Protein AF-A0A7X8FB30-F1 (afdb_monomer)

Secondary structure (DSSP, 8-state):
--HHHHHHHHHHHHHHHHHHHHHHHHHH-HHHHHHHHHHHHHHHT-HHHHHHIIIIITTS-HHHHHHHHHHHHHHHHHHHHHHHHHHHHHHHSEETTEE-S-TT----HHHHSHHHHHHHHHHHHHHHHHHHHHH--

Radius of gyration: 19.26 Å; Cα contacts (8 Å, |Δi|>4): 68; chains: 1; bounding box: 46×28×56 Å

Structure (mmCIF, N/CA/C/O backbone):
data_AF-A0A7X8FB30-F1
#
_entry.id   AF-A0A7X8FB30-F1
#
loop_
_atom_site.group_PDB
_atom_site.id
_atom_site.type_symbol
_atom_site.label_atom_id
_atom_site.label_alt_id
_atom_site.label_comp_id
_atom_site.label_asym_id
_atom_site.label_entity_id
_atom_site.label_seq_id
_atom_site.pdbx_PDB_ins_code
_atom_site.Cartn_x
_atom_site.Cartn_y
_atom_site.Cartn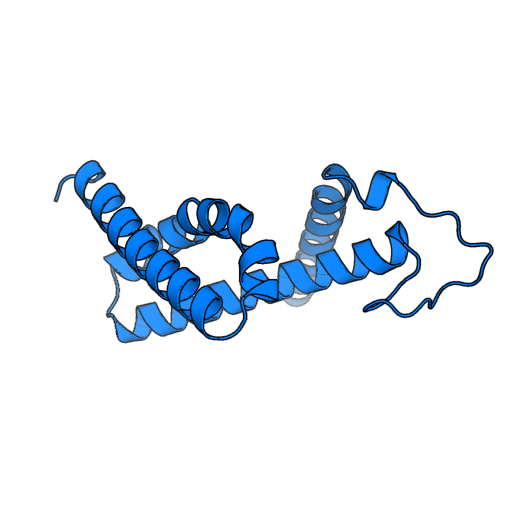_z
_atom_site.occupancy
_atom_site.B_iso_or_equiv
_atom_site.auth_seq_id
_atom_site.auth_comp_id
_atom_site.auth_asym_id
_atom_site.auth_atom_id
_atom_site.pdbx_PDB_model_num
ATOM 1 N N . THR A 1 1 ? -14.150 8.195 22.966 1.00 58.81 1 THR A N 1
ATOM 2 C CA . THR A 1 1 ? -12.771 8.687 23.185 1.00 58.81 1 THR A CA 1
ATOM 3 C C . THR A 1 1 ? -12.516 9.904 22.311 1.00 58.81 1 THR A C 1
ATOM 5 O O . THR A 1 1 ? -13.173 10.031 21.281 1.00 58.81 1 THR A O 1
ATOM 8 N N . PRO A 1 2 ? -11.620 10.823 22.704 1.00 83.44 2 PRO A N 1
ATOM 9 C CA . PRO A 1 2 ? -11.231 11.954 21.859 1.00 83.44 2 PRO A CA 1
ATOM 10 C C . PRO A 1 2 ? -10.609 11.469 20.538 1.00 83.44 2 PRO A C 1
ATOM 12 O O . PRO A 1 2 ? -9.842 10.504 20.526 1.00 83.44 2 PRO A O 1
ATOM 15 N N . ARG A 1 3 ? -10.951 12.133 19.422 1.00 78.69 3 ARG A N 1
ATOM 16 C CA . ARG A 1 3 ? -10.567 11.709 18.058 1.00 78.69 3 ARG A CA 1
ATOM 17 C C . ARG A 1 3 ? -9.052 11.573 17.873 1.00 78.69 3 ARG A C 1
ATOM 19 O O . ARG A 1 3 ? -8.602 10.615 17.260 1.00 78.69 3 ARG A O 1
ATOM 26 N N . SER A 1 4 ? -8.267 12.481 18.449 1.00 82.69 4 SER A N 1
ATOM 27 C CA . SER A 1 4 ? -6.799 12.466 18.371 1.00 82.69 4 SER A CA 1
ATOM 28 C C . SER A 1 4 ? -6.184 11.181 18.931 1.00 82.69 4 SER A C 1
ATOM 30 O O . SER A 1 4 ? -5.333 10.573 18.288 1.00 82.69 4 SER A O 1
ATOM 32 N N . VAL A 1 5 ? -6.658 10.723 20.091 1.00 88.50 5 VAL A N 1
ATOM 33 C CA . VAL A 1 5 ? -6.146 9.508 20.745 1.00 88.50 5 VAL A CA 1
ATOM 34 C C . VAL A 1 5 ? -6.502 8.259 19.940 1.00 88.50 5 VAL A C 1
ATOM 36 O O . VAL A 1 5 ? -5.685 7.351 19.825 1.00 88.50 5 VAL A O 1
ATOM 39 N N . ARG A 1 6 ? -7.695 8.219 19.332 1.00 87.19 6 ARG A N 1
ATOM 40 C CA . ARG A 1 6 ? -8.109 7.093 18.480 1.00 87.19 6 ARG A CA 1
ATOM 41 C C . ARG A 1 6 ? -7.238 6.968 17.233 1.00 87.19 6 ARG A C 1
ATOM 43 O O . ARG A 1 6 ? -6.760 5.874 16.952 1.00 87.19 6 ARG A O 1
ATOM 50 N N . MET A 1 7 ? -7.010 8.074 16.527 1.00 89.38 7 MET A N 1
ATOM 51 C CA . MET A 1 7 ? -6.181 8.080 15.318 1.00 89.38 7 MET A CA 1
ATOM 52 C C . MET A 1 7 ? -4.745 7.638 15.627 1.00 89.38 7 MET A C 1
ATOM 54 O O . MET A 1 7 ? -4.193 6.817 14.902 1.00 89.38 7 MET A O 1
ATOM 58 N N . MET A 1 8 ? -4.178 8.105 16.746 1.00 90.69 8 MET A N 1
ATOM 59 C CA . MET A 1 8 ? -2.851 7.676 17.208 1.00 90.69 8 MET A CA 1
ATOM 60 C C . MET A 1 8 ? -2.804 6.183 17.564 1.00 90.69 8 MET A C 1
ATOM 62 O O . MET A 1 8 ? -1.835 5.501 17.243 1.00 90.69 8 MET A O 1
ATOM 66 N N . ALA A 1 9 ? -3.850 5.647 18.199 1.00 91.88 9 ALA A N 1
ATOM 67 C CA . ALA A 1 9 ? -3.913 4.223 18.522 1.00 91.88 9 ALA A CA 1
ATOM 68 C C . ALA A 1 9 ? -4.018 3.347 17.261 1.00 91.88 9 ALA A C 1
ATOM 70 O O . ALA A 1 9 ? -3.325 2.337 17.157 1.00 91.88 9 ALA A O 1
ATOM 71 N N . GLN A 1 10 ? -4.845 3.738 16.286 1.00 91.06 10 GLN A N 1
ATOM 72 C CA . GLN A 1 10 ? -4.999 3.015 15.018 1.00 91.06 10 GLN A CA 1
ATOM 73 C C . GLN A 1 10 ? -3.680 2.960 14.238 1.00 91.06 10 GLN A C 1
ATOM 75 O O . GLN A 1 10 ? -3.273 1.882 13.808 1.00 91.06 10 GLN A O 1
ATOM 80 N N . THR A 1 11 ? -2.983 4.091 14.089 1.00 91.31 11 THR A N 1
ATOM 81 C CA . THR A 1 11 ? -1.698 4.133 13.372 1.00 91.31 11 THR A CA 1
ATOM 82 C C . THR A 1 11 ? -0.604 3.354 14.098 1.00 91.31 11 THR A C 1
ATOM 84 O O . THR A 1 11 ? 0.202 2.702 13.437 1.00 91.31 11 THR A O 1
ATOM 87 N N . LEU A 1 12 ? -0.606 3.336 15.436 1.00 93.62 12 LEU A N 1
ATOM 88 C CA . LEU A 1 12 ? 0.307 2.505 16.226 1.00 93.62 12 LEU A CA 1
ATOM 89 C C . LEU A 1 12 ? 0.054 1.004 16.006 1.00 93.62 12 LEU A C 1
ATOM 91 O O . LEU A 1 12 ? 1.005 0.252 15.798 1.00 93.62 12 LEU A O 1
ATOM 95 N N . ILE A 1 13 ? -1.212 0.570 16.001 1.00 93.56 13 ILE A N 1
ATOM 96 C CA . ILE A 1 13 ? -1.586 -0.831 15.734 1.00 93.56 13 ILE A CA 1
ATOM 97 C C . ILE A 1 13 ? -1.161 -1.245 14.318 1.00 93.56 13 ILE A C 1
ATOM 99 O O . ILE A 1 13 ? -0.538 -2.292 14.140 1.00 93.56 13 ILE A O 1
ATOM 103 N N . ILE A 1 14 ? -1.455 -0.409 13.318 1.00 93.44 14 ILE A N 1
ATOM 104 C CA . ILE A 1 14 ? -1.068 -0.648 11.920 1.00 93.44 14 ILE A CA 1
ATOM 105 C C . ILE A 1 14 ? 0.460 -0.713 11.794 1.00 93.44 14 ILE A C 1
ATOM 107 O O . ILE A 1 14 ? 0.990 -1.650 11.199 1.00 93.44 14 ILE A O 1
ATOM 111 N N . GLY A 1 15 ? 1.172 0.246 12.391 1.00 94.94 15 GLY A N 1
ATOM 112 C CA . GLY A 1 15 ? 2.632 0.306 12.373 1.00 94.94 15 GLY A CA 1
ATOM 113 C C . GLY A 1 15 ? 3.277 -0.932 12.988 1.00 94.94 15 GLY A C 1
ATOM 114 O O . GLY A 1 15 ? 4.165 -1.522 12.377 1.00 94.94 15 GLY A O 1
ATOM 115 N N . ALA A 1 16 ? 2.786 -1.377 14.147 1.00 95.69 16 ALA A N 1
ATOM 116 C CA . ALA A 1 16 ? 3.271 -2.594 14.790 1.00 95.69 16 ALA A CA 1
ATOM 117 C C . ALA A 1 16 ? 3.104 -3.824 13.883 1.00 95.69 16 ALA A C 1
ATOM 119 O O . ALA A 1 16 ? 4.039 -4.611 13.739 1.00 95.69 16 ALA A O 1
ATOM 120 N N . TYR A 1 17 ? 1.952 -3.965 13.218 1.00 93.75 17 TYR A N 1
ATOM 121 C CA . TYR A 1 17 ? 1.701 -5.088 12.313 1.00 93.75 17 TYR A CA 1
ATOM 122 C C . TYR A 1 17 ? 2.624 -5.066 11.086 1.00 93.75 17 TYR A C 1
ATOM 124 O O . TYR A 1 17 ? 3.226 -6.081 10.738 1.00 93.75 17 TYR A O 1
ATOM 132 N N . VAL A 1 18 ? 2.798 -3.896 10.467 1.00 94.50 18 VAL A N 1
ATOM 133 C CA . VAL A 1 18 ? 3.680 -3.724 9.303 1.00 94.50 18 VAL A CA 1
ATOM 134 C C . VAL A 1 18 ? 5.145 -4.022 9.659 1.00 94.50 18 VAL A C 1
ATOM 136 O O . VAL A 1 18 ? 5.841 -4.669 8.878 1.00 94.50 18 VAL A O 1
ATOM 139 N N . ILE A 1 19 ? 5.606 -3.631 10.852 1.00 94.06 19 ILE A N 1
ATOM 140 C CA . ILE A 1 19 ? 6.970 -3.926 11.328 1.00 94.06 19 ILE A CA 1
ATOM 141 C C . ILE A 1 19 ? 7.174 -5.432 11.545 1.00 94.06 19 ILE A C 1
ATOM 143 O O . ILE A 1 19 ? 8.222 -5.962 11.179 1.00 94.06 19 ILE A O 1
ATOM 147 N N . ILE A 1 20 ? 6.185 -6.141 12.098 1.00 94.38 20 ILE A N 1
ATOM 148 C CA . ILE A 1 20 ? 6.263 -7.604 12.260 1.00 94.38 20 ILE A CA 1
ATOM 149 C C . ILE A 1 20 ? 6.437 -8.282 10.893 1.00 94.38 20 ILE A C 1
ATOM 151 O O . ILE A 1 20 ? 7.281 -9.167 10.749 1.00 94.38 20 ILE A O 1
ATOM 155 N N . VAL A 1 21 ? 5.692 -7.838 9.877 1.00 92.19 21 VAL A N 1
ATOM 156 C CA . VAL A 1 21 ? 5.817 -8.359 8.506 1.00 92.19 21 VAL A CA 1
ATOM 157 C C . VAL A 1 21 ? 7.190 -8.042 7.902 1.00 92.19 21 VAL A C 1
ATOM 159 O O . VAL A 1 21 ? 7.789 -8.918 7.279 1.00 92.19 21 VAL A O 1
ATOM 162 N N . ASP A 1 22 ? 7.731 -6.839 8.118 1.00 92.00 22 ASP A N 1
ATOM 163 C CA . ASP A 1 22 ? 9.085 -6.480 7.664 1.00 92.00 22 ASP A CA 1
ATOM 164 C C . ASP A 1 22 ? 10.163 -7.383 8.292 1.00 92.00 22 ASP A C 1
ATOM 166 O O . ASP A 1 22 ? 11.049 -7.876 7.592 1.00 92.00 22 ASP A O 1
ATOM 170 N N . ILE A 1 23 ? 10.059 -7.679 9.591 1.00 92.62 23 ILE A N 1
ATOM 171 C CA . ILE A 1 23 ? 10.988 -8.587 10.284 1.00 92.62 23 ILE A CA 1
ATOM 172 C C . ILE A 1 23 ? 10.877 -10.015 9.732 1.00 92.62 23 ILE A C 1
ATOM 174 O O . ILE A 1 23 ? 11.900 -10.666 9.511 1.00 92.62 23 ILE A O 1
ATOM 178 N N . LEU A 1 24 ? 9.659 -10.497 9.459 1.00 92.62 24 LEU A N 1
ATOM 179 C CA . LEU A 1 24 ? 9.452 -11.801 8.823 1.00 92.62 24 LEU A CA 1
ATOM 180 C C . LEU A 1 24 ? 10.088 -11.850 7.425 1.00 92.62 24 LEU A C 1
ATOM 182 O O . LEU A 1 24 ? 10.784 -12.812 7.103 1.00 92.62 24 LEU A O 1
ATOM 186 N N . LEU A 1 25 ? 9.924 -10.806 6.611 1.00 90.75 25 LEU A N 1
ATOM 187 C CA . LEU A 1 25 ? 10.552 -10.737 5.289 1.00 90.75 25 LEU A CA 1
ATOM 188 C C . LEU A 1 25 ? 12.082 -10.715 5.374 1.00 90.75 25 LEU A C 1
ATOM 190 O O . LEU A 1 25 ? 12.733 -11.392 4.582 1.00 90.75 25 LEU A O 1
ATOM 194 N N . LYS A 1 26 ? 12.667 -10.014 6.352 1.00 90.19 26 LYS A N 1
ATOM 195 C CA . LYS A 1 26 ? 14.124 -10.029 6.587 1.00 90.19 26 LYS A CA 1
ATOM 196 C C . LYS A 1 26 ? 14.658 -11.422 6.910 1.00 90.19 26 LYS A C 1
ATOM 198 O O . LYS A 1 26 ? 15.784 -11.729 6.528 1.00 90.19 26 LYS A O 1
ATOM 203 N N . ALA A 1 27 ? 13.868 -12.242 7.601 1.00 92.50 27 ALA A N 1
ATOM 204 C CA . ALA A 1 27 ? 14.265 -13.590 7.993 1.00 92.50 27 ALA A CA 1
ATOM 205 C C . ALA A 1 27 ? 14.210 -14.595 6.829 1.00 92.50 27 ALA A C 1
ATOM 207 O O . ALA A 1 27 ? 15.114 -15.415 6.698 1.00 92.50 27 ALA A O 1
ATOM 208 N N . TRP A 1 28 ? 13.172 -14.533 5.986 1.00 90.75 28 TRP A N 1
ATOM 209 C CA . TRP A 1 28 ? 12.938 -15.535 4.935 1.00 90.75 28 TRP A CA 1
ATOM 210 C C . TRP A 1 28 ? 13.386 -15.092 3.530 1.00 90.75 28 TRP A C 1
ATOM 212 O O . TRP A 1 28 ? 13.825 -15.932 2.748 1.00 90.75 28 TRP A O 1
ATOM 222 N N . LEU A 1 29 ? 13.282 -13.800 3.186 1.00 91.69 29 LEU A N 1
ATOM 223 C CA . LEU A 1 29 ? 13.601 -13.247 1.858 1.00 91.69 29 LEU A CA 1
ATOM 224 C C . LEU A 1 29 ? 14.326 -11.885 1.968 1.00 91.69 29 LEU A C 1
ATOM 226 O O . LEU A 1 29 ? 13.728 -10.827 1.723 1.00 91.69 29 LEU A O 1
ATOM 230 N N . PRO A 1 30 ? 15.632 -11.877 2.293 1.00 87.75 30 PRO A N 1
ATOM 231 C CA . PRO A 1 30 ? 16.376 -10.643 2.556 1.00 87.75 30 PRO A CA 1
ATOM 232 C C . PRO A 1 30 ? 16.484 -9.711 1.338 1.00 87.75 30 PRO A C 1
ATOM 234 O O . PRO A 1 30 ? 16.492 -8.491 1.505 1.00 87.75 30 PRO A O 1
ATOM 237 N N . ASP A 1 31 ? 16.524 -10.249 0.116 1.00 89.31 31 ASP A N 1
ATOM 238 C CA . ASP A 1 31 ? 16.599 -9.432 -1.104 1.00 89.31 31 ASP A CA 1
ATOM 239 C C . ASP A 1 31 ? 15.303 -8.659 -1.367 1.00 89.31 31 ASP A C 1
ATOM 241 O O . ASP A 1 31 ? 15.338 -7.476 -1.711 1.00 89.31 31 ASP A O 1
ATOM 245 N N . VAL A 1 32 ? 14.153 -9.292 -1.123 1.00 85.81 32 VAL A N 1
ATOM 246 C CA . VAL A 1 32 ? 12.836 -8.652 -1.240 1.00 85.81 32 VAL A CA 1
ATOM 247 C C . VAL A 1 32 ? 12.665 -7.597 -0.148 1.00 85.81 32 VAL A C 1
ATOM 249 O O . VAL A 1 32 ? 12.221 -6.485 -0.430 1.00 85.81 32 VAL A O 1
ATOM 252 N N . SER A 1 33 ? 13.089 -7.888 1.086 1.00 86.56 33 SER A N 1
ATOM 253 C CA . SER A 1 33 ? 13.035 -6.915 2.185 1.00 86.56 33 SER A CA 1
ATOM 254 C C . SER A 1 33 ? 13.846 -5.644 1.894 1.00 86.56 33 SER A C 1
ATOM 256 O O . SER A 1 33 ? 13.371 -4.543 2.170 1.00 86.56 33 SER A O 1
ATOM 258 N N . LYS A 1 34 ? 15.026 -5.753 1.264 1.00 87.81 34 LYS A N 1
ATOM 259 C CA . LYS A 1 34 ? 15.815 -4.569 0.867 1.00 87.81 34 LYS A CA 1
ATOM 260 C C . LYS A 1 34 ? 15.066 -3.670 -0.119 1.00 87.81 34 LYS A C 1
ATOM 262 O O . LYS A 1 34 ? 15.137 -2.450 0.011 1.00 87.81 34 LYS A O 1
ATOM 267 N N . GLN A 1 35 ? 14.345 -4.254 -1.077 1.00 89.50 35 GLN A N 1
ATOM 268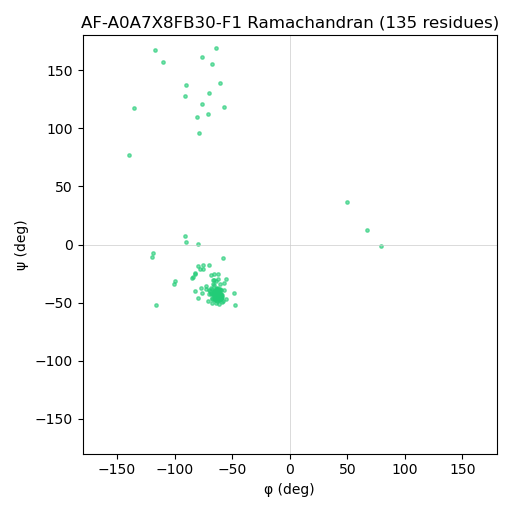 C CA . GLN A 1 35 ? 13.554 -3.494 -2.052 1.00 89.50 35 GLN A CA 1
ATOM 269 C C . GLN A 1 35 ? 12.293 -2.883 -1.424 1.00 89.50 35 GLN A C 1
ATOM 271 O O . GLN A 1 35 ? 11.910 -1.769 -1.778 1.00 89.50 35 GLN A O 1
ATOM 276 N N . LEU A 1 36 ? 11.664 -3.586 -0.475 1.00 86.88 36 LEU A N 1
ATOM 277 C CA . LEU A 1 36 ? 10.461 -3.120 0.218 1.00 86.88 36 LEU A CA 1
ATOM 278 C C . LEU A 1 36 ? 10.744 -2.120 1.347 1.00 86.88 36 LEU A C 1
ATOM 280 O 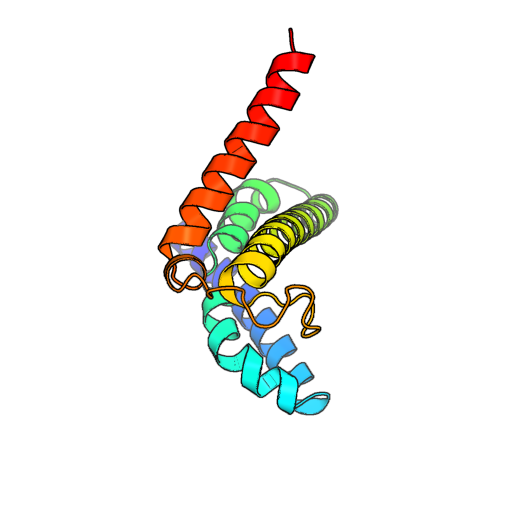O . LEU A 1 36 ? 9.834 -1.390 1.731 1.00 86.88 36 LEU A O 1
ATOM 284 N N . GLY A 1 37 ? 11.977 -2.044 1.855 1.00 87.25 37 GLY A N 1
ATOM 285 C CA . GLY A 1 37 ? 12.353 -1.218 3.009 1.00 87.25 37 GLY A CA 1
ATOM 286 C C . GLY A 1 37 ? 11.835 0.230 2.961 1.00 87.25 37 GLY A C 1
ATOM 287 O O . GLY A 1 37 ? 11.158 0.654 3.899 1.00 87.25 37 GLY A O 1
ATOM 288 N N . PRO A 1 38 ? 12.058 0.988 1.869 1.00 90.06 38 PRO A N 1
ATOM 289 C CA . PRO A 1 38 ? 11.512 2.342 1.731 1.00 90.06 38 PRO A CA 1
ATOM 290 C C . PRO A 1 38 ? 9.975 2.391 1.719 1.00 90.06 38 PRO A C 1
ATOM 292 O O . PRO A 1 38 ? 9.377 3.369 2.170 1.00 90.06 38 PRO A O 1
ATOM 295 N N . TYR A 1 39 ? 9.322 1.334 1.232 1.00 90.69 39 TYR A N 1
ATOM 296 C CA . TYR A 1 39 ? 7.865 1.248 1.160 1.00 90.69 39 TYR A CA 1
ATOM 297 C C . TYR A 1 39 ? 7.213 0.972 2.513 1.00 90.69 39 TYR A C 1
ATOM 299 O O . TYR A 1 39 ? 6.053 1.330 2.688 1.00 90.69 39 TYR A O 1
ATOM 307 N N . VAL A 1 40 ? 7.936 0.429 3.497 1.00 91.44 40 VAL A N 1
ATOM 308 C CA . VAL A 1 40 ? 7.408 0.188 4.852 1.00 91.44 40 VAL A CA 1
ATOM 309 C C . VAL A 1 40 ? 6.841 1.480 5.456 1.00 91.44 40 VAL A C 1
ATOM 311 O O . VAL A 1 40 ? 5.706 1.496 5.930 1.00 91.44 40 VAL A O 1
ATOM 314 N N . GLY A 1 41 ? 7.570 2.597 5.360 1.00 90.69 41 GLY A N 1
ATOM 315 C CA . GLY A 1 41 ? 7.085 3.898 5.843 1.00 90.69 41 GLY A CA 1
ATOM 316 C C . GLY A 1 41 ? 5.878 4.429 5.059 1.00 90.69 41 GLY A C 1
ATOM 317 O O . GLY A 1 41 ? 4.925 4.942 5.651 1.00 90.69 41 GLY A O 1
ATOM 318 N N . LEU A 1 42 ? 5.887 4.259 3.732 1.00 92.88 42 LEU A N 1
ATOM 319 C CA . LEU A 1 42 ? 4.787 4.651 2.837 1.00 92.88 42 LEU A CA 1
ATOM 320 C C . LEU A 1 42 ? 3.512 3.832 3.081 1.00 92.88 42 LEU A C 1
ATOM 322 O O . LEU A 1 42 ? 2.409 4.342 2.898 1.00 92.88 42 LEU A O 1
ATOM 326 N N . ILE A 1 43 ? 3.651 2.576 3.510 1.00 93.50 43 ILE A N 1
ATOM 327 C CA . ILE A 1 43 ? 2.532 1.713 3.889 1.00 93.50 43 ILE A CA 1
ATOM 328 C C . ILE A 1 43 ? 1.923 2.200 5.209 1.00 93.50 43 ILE A C 1
ATOM 330 O O . ILE A 1 43 ? 0.714 2.401 5.266 1.00 93.50 43 ILE A O 1
ATOM 334 N N . ILE A 1 44 ? 2.732 2.458 6.246 1.00 93.50 44 ILE A N 1
ATOM 335 C CA . ILE A 1 44 ? 2.238 2.894 7.572 1.00 93.50 44 ILE A CA 1
ATOM 336 C C . ILE A 1 44 ? 1.467 4.217 7.479 1.00 93.50 44 ILE A C 1
ATOM 338 O O . ILE A 1 44 ? 0.454 4.406 8.151 1.00 93.50 44 ILE A O 1
ATOM 342 N N . THR A 1 45 ? 1.944 5.131 6.635 1.00 92.94 45 THR A N 1
ATOM 343 C CA . THR A 1 45 ? 1.365 6.470 6.449 1.00 92.94 45 THR A CA 1
ATOM 344 C C . THR A 1 45 ? 0.303 6.533 5.352 1.00 92.94 45 THR A C 1
ATOM 346 O O . THR A 1 45 ? -0.168 7.619 5.012 1.00 92.94 45 THR A O 1
ATOM 349 N N . ASN A 1 46 ? -0.106 5.393 4.792 1.00 93.94 46 ASN A N 1
ATOM 350 C CA . ASN A 1 46 ? -1.068 5.388 3.704 1.00 93.94 46 ASN A CA 1
ATOM 351 C C . ASN A 1 46 ? -2.474 5.804 4.175 1.00 93.94 46 ASN A C 1
ATOM 353 O O . ASN A 1 46 ? -3.040 5.241 5.116 1.00 93.94 46 ASN A O 1
ATOM 357 N N . CYS A 1 47 ? -3.079 6.743 3.447 1.00 91.69 47 CYS A N 1
ATOM 358 C CA . CYS A 1 47 ? -4.404 7.281 3.746 1.00 91.69 47 CYS A CA 1
ATOM 359 C C . CYS A 1 47 ? -5.528 6.233 3.677 1.00 91.69 47 CYS A C 1
ATOM 361 O O . CYS A 1 47 ? -6.551 6.406 4.338 1.00 91.69 47 CYS A O 1
ATOM 363 N N . ILE A 1 48 ? -5.371 5.151 2.903 1.00 92.69 48 ILE A N 1
ATOM 364 C CA . ILE A 1 48 ? -6.412 4.124 2.747 1.00 92.69 48 ILE A CA 1
ATOM 365 C C . ILE A 1 48 ? -6.639 3.342 4.043 1.00 92.69 48 ILE A C 1
ATOM 367 O O . ILE A 1 48 ? -7.782 3.061 4.396 1.00 92.69 48 ILE A O 1
ATOM 371 N N . LEU A 1 49 ? -5.568 3.048 4.787 1.00 92.25 49 LEU A N 1
ATOM 372 C CA . LEU A 1 49 ? -5.633 2.266 6.023 1.00 92.25 49 LEU A CA 1
ATOM 373 C C . LEU A 1 49 ? -6.383 3.042 7.101 1.00 92.25 49 LEU A C 1
ATOM 375 O O . LEU A 1 49 ? -7.351 2.543 7.673 1.00 92.25 49 LEU A O 1
ATOM 379 N N . MET A 1 50 ? -5.985 4.297 7.314 1.00 88.75 50 MET A N 1
ATOM 380 C CA . MET A 1 50 ? -6.664 5.190 8.249 1.00 88.75 50 MET A CA 1
ATOM 381 C C . MET A 1 50 ? -8.100 5.493 7.798 1.00 88.75 50 MET A C 1
ATOM 383 O O . MET A 1 50 ? -9.021 5.473 8.613 1.00 88.75 50 MET A O 1
ATOM 387 N N . GLY A 1 51 ? -8.306 5.709 6.496 1.00 90.88 51 GLY A N 1
ATOM 388 C CA . GLY A 1 51 ? -9.616 5.990 5.915 1.00 90.88 51 GLY A CA 1
ATOM 389 C C . GLY A 1 51 ? -10.624 4.862 6.137 1.00 90.88 51 GLY A C 1
ATOM 390 O O . GLY A 1 51 ? -11.736 5.131 6.587 1.00 90.88 51 GLY A O 1
ATOM 391 N N . ARG A 1 52 ? -10.249 3.599 5.886 1.00 93.44 52 ARG A N 1
ATOM 392 C CA . ARG A 1 52 ? -11.142 2.449 6.136 1.00 93.44 52 ARG A CA 1
ATOM 393 C C . ARG A 1 52 ? -11.304 2.150 7.625 1.00 93.44 52 ARG A C 1
ATOM 395 O O . ARG A 1 52 ? -12.416 1.849 8.061 1.00 93.44 52 ARG A O 1
ATOM 402 N N . ALA A 1 53 ? -10.239 2.283 8.417 1.00 89.69 53 ALA A N 1
ATOM 403 C CA . ALA A 1 53 ? -10.306 2.061 9.860 1.00 89.69 53 ALA A CA 1
ATOM 404 C C . ALA A 1 53 ? -11.286 3.028 10.548 1.00 89.69 53 ALA A C 1
ATOM 406 O O . ALA A 1 53 ? -12.074 2.617 11.400 1.00 89.69 53 ALA A O 1
ATOM 407 N N . GLU A 1 54 ? -11.279 4.301 10.151 1.00 88.62 54 GLU A N 1
ATOM 408 C CA . GLU A 1 54 ? -12.148 5.319 10.742 1.00 88.62 54 GLU A CA 1
ATOM 409 C C . GLU A 1 54 ? -13.564 5.309 10.141 1.00 88.62 54 GLU A C 1
ATOM 411 O O . GLU A 1 54 ? -14.542 5.451 10.877 1.00 88.62 54 GLU A O 1
ATOM 416 N N . ALA A 1 55 ? -13.698 5.120 8.822 1.00 88.12 55 ALA A N 1
ATOM 417 C CA . ALA A 1 55 ? -15.001 5.159 8.158 1.00 88.12 55 ALA A CA 1
ATOM 418 C C . ALA A 1 55 ? -15.825 3.881 8.367 1.00 88.12 55 ALA A C 1
ATOM 420 O O . ALA A 1 55 ? -17.043 3.970 8.517 1.00 88.12 55 ALA A O 1
ATOM 421 N N . PHE A 1 56 ? -15.183 2.707 8.384 1.00 88.19 56 PHE A N 1
ATOM 422 C CA . PHE A 1 56 ? -15.874 1.417 8.401 1.00 88.19 56 PHE A CA 1
ATOM 423 C C . PHE A 1 56 ? -15.611 0.623 9.685 1.00 88.19 56 PHE A C 1
ATOM 425 O O . PHE A 1 56 ? -16.562 0.246 10.371 1.00 88.19 56 P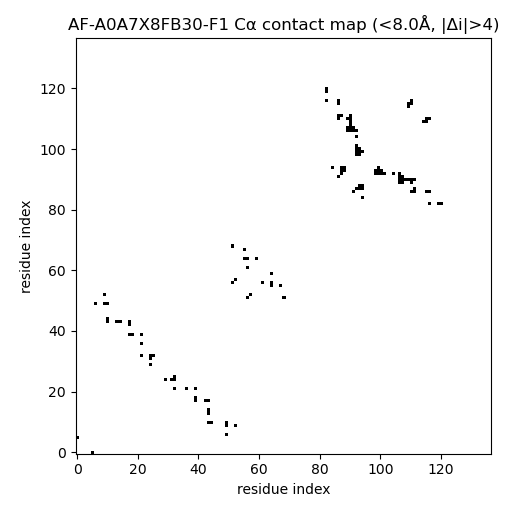HE A O 1
ATOM 432 N N . ALA A 1 57 ? -14.348 0.415 10.069 1.00 86.88 57 ALA A N 1
ATOM 433 C CA . ALA A 1 57 ? -14.029 -0.460 11.204 1.00 86.88 57 ALA A CA 1
ATOM 434 C C . ALA A 1 57 ? -14.476 0.104 12.566 1.00 86.88 57 ALA A C 1
ATOM 436 O O . ALA A 1 57 ? -14.761 -0.652 13.489 1.00 86.88 57 ALA A O 1
ATOM 437 N N . ALA A 1 58 ? -14.590 1.429 12.700 1.00 85.19 58 ALA A N 1
ATOM 438 C CA . ALA A 1 58 ? -15.047 2.065 13.936 1.00 85.19 58 ALA A CA 1
ATOM 439 C C . ALA A 1 58 ? -16.545 1.852 14.241 1.00 85.19 58 ALA A C 1
ATOM 441 O O . ALA A 1 58 ? -16.964 2.097 15.372 1.00 85.19 58 ALA A O 1
ATOM 442 N N . GLN A 1 59 ? -17.348 1.449 13.250 1.00 86.31 59 GLN A N 1
ATOM 443 C CA . GLN A 1 59 ? -18.814 1.371 13.356 1.00 86.31 59 GLN A CA 1
ATOM 444 C C . GLN A 1 59 ? -19.370 -0.044 13.137 1.00 86.31 59 GLN A C 1
ATOM 446 O O . GLN A 1 59 ? -20.544 -0.280 13.412 1.00 86.31 59 GLN A O 1
ATOM 451 N N . ASN A 1 60 ? -18.547 -0.986 12.669 1.00 90.62 60 ASN A N 1
ATOM 452 C CA . ASN A 1 60 ? -18.974 -2.328 12.278 1.00 90.62 60 ASN A CA 1
ATOM 453 C C . ASN A 1 60 ? -18.333 -3.423 13.139 1.00 90.62 60 ASN A C 1
ATOM 455 O O . ASN A 1 60 ? -17.389 -3.198 13.896 1.00 90.62 60 ASN A O 1
ATOM 459 N N . LYS A 1 61 ? -18.860 -4.645 13.016 1.00 92.38 61 LYS A N 1
ATOM 460 C CA . LYS A 1 61 ? -18.302 -5.831 13.676 1.00 92.38 61 LYS A CA 1
ATOM 461 C C . LYS A 1 61 ? -16.923 -6.183 13.089 1.00 92.38 61 LYS A C 1
ATOM 463 O O . LYS A 1 61 ? -16.643 -5.859 11.930 1.00 92.38 61 LYS A O 1
ATOM 468 N N . PRO A 1 62 ? -16.061 -6.884 13.851 1.00 88.75 62 PRO A N 1
ATOM 469 C CA . PRO A 1 62 ? -14.700 -7.195 13.413 1.00 88.75 62 PRO A CA 1
ATOM 470 C C . PRO A 1 62 ? -14.647 -8.072 12.154 1.00 88.75 62 PRO A C 1
ATOM 472 O O . PRO A 1 62 ? -13.799 -7.841 11.299 1.00 88.75 62 PRO A O 1
ATOM 475 N N . LEU A 1 63 ? -15.565 -9.036 12.002 1.00 91.06 63 LEU A N 1
ATOM 476 C CA . LEU A 1 63 ? -15.603 -9.909 10.820 1.00 91.06 63 LEU A CA 1
ATOM 477 C C . LEU A 1 63 ? -15.973 -9.142 9.546 1.00 91.06 63 LEU A C 1
ATOM 479 O O . LEU A 1 63 ? -15.274 -9.258 8.543 1.00 91.06 63 LEU A O 1
ATOM 483 N N . ASP A 1 64 ? -17.006 -8.300 9.606 1.00 91.25 64 ASP A N 1
ATOM 484 C CA . ASP A 1 64 ? -17.425 -7.476 8.465 1.00 91.25 64 ASP A CA 1
ATOM 485 C C . ASP A 1 64 ? -16.312 -6.494 8.066 1.00 91.25 64 ASP A C 1
ATOM 487 O O . ASP A 1 64 ? -16.028 -6.291 6.887 1.00 91.25 64 ASP A O 1
ATOM 491 N N . SER A 1 65 ? -15.611 -5.941 9.061 1.00 91.62 65 SER A N 1
ATOM 492 C CA . SER A 1 65 ? -14.473 -5.034 8.855 1.00 91.62 65 SER A CA 1
ATOM 493 C C . SER A 1 65 ? -13.265 -5.721 8.213 1.00 91.62 65 SER A C 1
ATOM 495 O O . SER A 1 65 ? -12.516 -5.085 7.472 1.00 91.62 65 SER A O 1
ATOM 497 N N . MET A 1 66 ? -13.070 -7.018 8.464 1.00 91.25 66 MET A N 1
ATOM 498 C CA . MET A 1 66 ? -12.001 -7.792 7.833 1.00 91.25 66 MET A CA 1
ATOM 499 C C . MET A 1 66 ? -12.282 -8.017 6.344 1.00 91.25 66 MET A C 1
ATOM 501 O O . MET A 1 66 ? -11.381 -7.860 5.520 1.00 91.25 66 MET A O 1
ATOM 505 N N . ILE A 1 67 ? -13.532 -8.335 5.994 1.00 93.56 67 ILE A N 1
ATOM 506 C CA . ILE A 1 67 ? -13.959 -8.500 4.597 1.00 93.56 67 ILE A CA 1
ATOM 507 C C . ILE A 1 67 ? -13.783 -7.181 3.838 1.00 93.56 67 ILE A C 1
ATOM 509 O O . ILE A 1 67 ? -13.243 -7.176 2.732 1.00 93.56 67 ILE A O 1
ATOM 513 N N . ASP A 1 68 ? -14.162 -6.063 4.458 1.00 93.00 68 ASP A N 1
ATOM 514 C CA . ASP A 1 68 ? -13.955 -4.732 3.892 1.00 93.00 68 ASP A CA 1
ATOM 515 C C . ASP A 1 68 ? -12.474 -4.411 3.643 1.00 93.00 68 ASP A C 1
ATOM 517 O O . ASP A 1 68 ? -12.103 -3.954 2.561 1.00 93.00 68 ASP A O 1
ATOM 521 N N . GLY A 1 69 ? -11.612 -4.698 4.623 1.00 91.75 69 GLY A N 1
ATOM 522 C CA . GLY A 1 69 ? -10.170 -4.493 4.500 1.00 91.75 69 GLY A CA 1
ATOM 523 C C . GLY A 1 69 ? -9.556 -5.298 3.353 1.00 91.75 69 GLY A C 1
ATOM 524 O O . GLY A 1 69 ? -8.763 -4.757 2.580 1.00 91.75 69 GLY A O 1
ATOM 525 N N . ILE A 1 70 ? -9.961 -6.563 3.196 1.00 94.19 70 ILE A N 1
ATOM 526 C CA . ILE A 1 70 ? -9.524 -7.409 2.076 1.00 94.19 70 ILE A CA 1
ATOM 527 C C . ILE A 1 70 ? -10.038 -6.842 0.749 1.00 94.19 70 ILE A C 1
ATOM 529 O O . ILE A 1 70 ? -9.254 -6.697 -0.187 1.00 94.19 70 ILE A O 1
ATOM 533 N N . GLY A 1 71 ? -11.318 -6.470 0.667 1.00 94.88 71 GLY A N 1
ATOM 534 C CA . GLY A 1 71 ? -11.907 -5.892 -0.543 1.00 94.88 71 GLY A CA 1
ATOM 535 C C . GLY A 1 71 ? -11.214 -4.599 -0.980 1.00 94.88 71 GLY A C 1
ATOM 536 O O . GLY A 1 71 ? -10.843 -4.455 -2.146 1.00 94.88 71 GLY A O 1
ATOM 537 N N . ALA A 1 72 ? -10.965 -3.684 -0.040 1.00 93.38 72 ALA A N 1
ATOM 538 C CA . ALA A 1 72 ? -10.256 -2.434 -0.300 1.00 93.38 72 ALA A CA 1
ATOM 539 C C . ALA A 1 72 ? -8.790 -2.670 -0.703 1.00 93.38 72 ALA A C 1
ATOM 541 O O . ALA A 1 72 ? -8.294 -2.014 -1.621 1.00 93.38 72 ALA A O 1
ATOM 542 N N . GLY A 1 73 ? -8.107 -3.622 -0.059 1.00 93.50 73 GLY A N 1
ATOM 543 C CA . GLY A 1 73 ? -6.736 -4.003 -0.400 1.00 93.50 73 GLY A CA 1
ATOM 544 C C . GLY A 1 73 ? -6.629 -4.594 -1.805 1.00 93.50 73 GLY A C 1
ATOM 545 O O . GLY A 1 73 ? -5.831 -4.120 -2.611 1.00 93.50 73 GLY A O 1
ATOM 546 N N . VAL A 1 74 ? -7.483 -5.568 -2.133 1.00 96.00 74 VAL A N 1
ATOM 547 C CA . VAL A 1 74 ? -7.529 -6.197 -3.463 1.00 96.00 74 VAL A CA 1
ATOM 548 C C . VAL A 1 74 ? -7.880 -5.169 -4.538 1.00 96.00 74 VAL A C 1
ATOM 550 O O . VAL A 1 74 ? -7.210 -5.116 -5.569 1.00 96.00 74 VAL A O 1
ATOM 553 N N . GLY A 1 75 ? -8.871 -4.306 -4.291 1.00 93.88 75 GLY A N 1
ATOM 554 C CA . GLY A 1 75 ? -9.232 -3.228 -5.212 1.00 93.88 75 GLY A CA 1
ATOM 555 C C . GLY A 1 75 ? -8.069 -2.268 -5.471 1.00 93.88 75 GLY A C 1
ATOM 556 O O . GLY A 1 75 ? -7.776 -1.947 -6.623 1.00 93.88 75 GLY A O 1
ATOM 557 N N . TYR A 1 76 ? -7.351 -1.866 -4.419 1.00 93.69 76 TYR A N 1
ATOM 558 C CA . TYR A 1 76 ? -6.173 -1.010 -4.546 1.00 93.69 76 TYR A CA 1
ATOM 559 C C . TYR A 1 76 ? -5.053 -1.680 -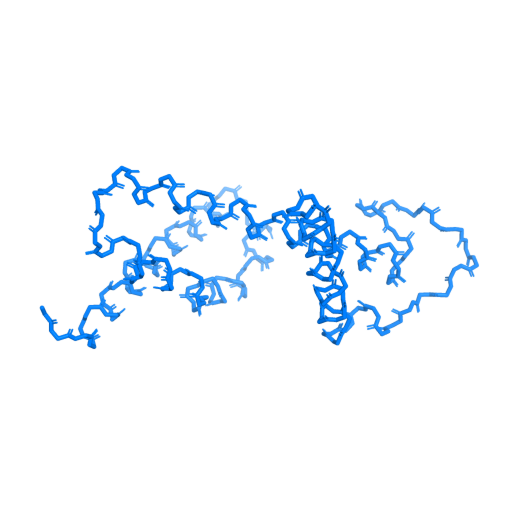5.355 1.00 93.69 76 TYR A C 1
ATOM 561 O O . TYR A 1 76 ? -4.497 -1.065 -6.267 1.00 93.69 76 TYR A O 1
ATOM 569 N N . THR A 1 77 ? -4.760 -2.956 -5.088 1.00 94.06 77 THR A N 1
ATOM 570 C CA . THR A 1 77 ? -3.764 -3.720 -5.850 1.00 94.06 77 THR A CA 1
ATOM 571 C C . THR A 1 77 ? -4.150 -3.855 -7.323 1.00 94.06 77 THR A C 1
ATOM 573 O O . THR A 1 77 ? -3.295 -3.657 -8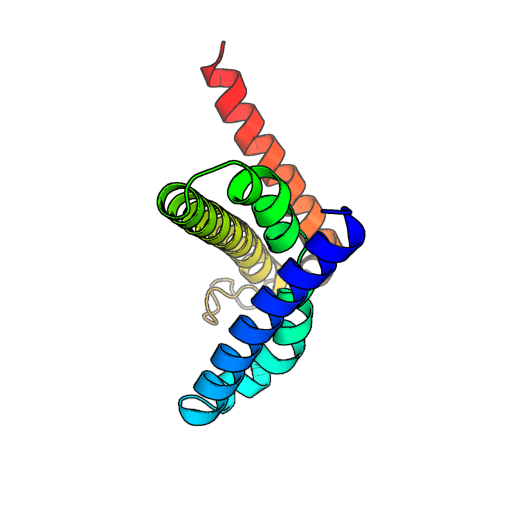.184 1.00 94.06 77 THR A O 1
ATOM 576 N N . LEU A 1 78 ? -5.419 -4.133 -7.636 1.00 94.25 78 LEU A N 1
ATOM 577 C CA . LEU A 1 78 ? -5.892 -4.240 -9.020 1.00 94.25 78 LEU A CA 1
ATOM 578 C C . LEU A 1 78 ? -5.718 -2.926 -9.788 1.00 94.25 78 LEU A C 1
ATOM 580 O O . LEU A 1 78 ? -5.189 -2.935 -10.900 1.00 94.25 78 LEU A O 1
ATOM 584 N N . VAL A 1 79 ? -6.091 -1.794 -9.185 1.00 93.19 79 VAL A N 1
ATOM 585 C CA . VAL A 1 79 ? -5.903 -0.472 -9.804 1.00 93.19 79 VAL A CA 1
ATOM 586 C C . VAL A 1 79 ? -4.420 -0.210 -10.081 1.00 93.19 79 VAL A C 1
ATOM 588 O O . VAL A 1 79 ? -4.058 0.188 -11.190 1.00 93.19 79 VAL A O 1
ATOM 591 N N . LEU A 1 80 ? -3.542 -0.484 -9.111 1.00 92.31 80 LEU A N 1
ATOM 592 C CA . LEU A 1 80 ? -2.101 -0.297 -9.284 1.00 92.31 80 LEU A CA 1
ATOM 593 C C . LEU A 1 80 ? -1.488 -1.236 -10.326 1.00 92.31 80 LEU A C 1
ATOM 595 O O . LEU A 1 80 ? -0.576 -0.812 -11.037 1.00 92.31 80 LEU A O 1
ATOM 599 N N . LEU A 1 81 ? -1.976 -2.472 -10.449 1.00 92.56 81 LEU A N 1
ATOM 600 C CA . LEU A 1 81 ? -1.512 -3.418 -11.466 1.00 92.56 81 LEU A CA 1
ATOM 601 C C . LEU A 1 81 ? -1.862 -2.938 -12.873 1.00 92.56 81 LEU A C 1
ATOM 603 O O . LEU A 1 81 ? -0.993 -2.931 -13.740 1.00 92.56 81 LEU A O 1
ATOM 607 N N . VAL A 1 82 ? -3.093 -2.471 -13.092 1.00 91.94 82 VAL A N 1
ATOM 608 C CA . VAL A 1 82 ? -3.515 -1.945 -14.401 1.00 91.94 82 VAL A 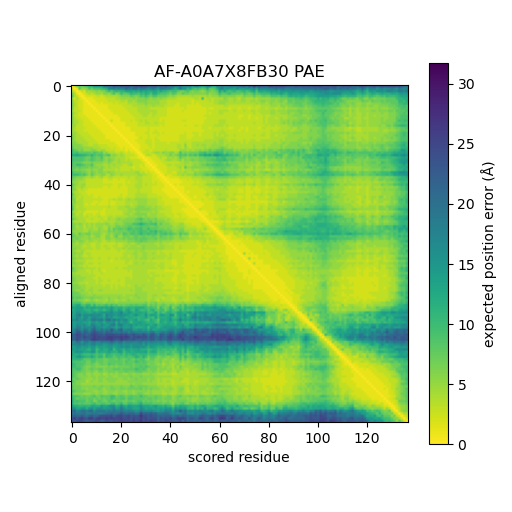CA 1
ATOM 609 C C . VAL A 1 82 ? -2.711 -0.696 -14.774 1.00 91.94 82 VAL A C 1
ATOM 611 O O . VAL A 1 82 ? -2.235 -0.580 -15.904 1.00 91.94 82 VAL A O 1
ATOM 614 N N . ILE A 1 83 ? -2.498 0.222 -13.824 1.00 92.06 83 ILE A N 1
ATOM 615 C CA . ILE A 1 83 ? -1.669 1.414 -14.063 1.00 92.06 83 ILE A CA 1
ATOM 616 C C . ILE A 1 83 ? -0.224 1.009 -14.375 1.00 92.06 83 ILE A C 1
ATOM 618 O O . ILE A 1 83 ? 0.370 1.529 -15.320 1.00 92.06 83 ILE A O 1
ATOM 622 N N . SER A 1 84 ? 0.343 0.079 -13.605 1.00 90.31 84 SER A N 1
ATOM 623 C CA . SER A 1 84 ? 1.716 -0.402 -13.802 1.00 90.31 84 SER A CA 1
ATOM 624 C C . SER A 1 84 ? 1.894 -1.085 -15.154 1.00 90.31 84 SER A C 1
ATOM 626 O O . SER A 1 84 ? 2.875 -0.804 -15.831 1.00 90.31 84 SER A O 1
ATOM 628 N N . PHE A 1 85 ? 0.924 -1.889 -15.593 1.00 89.38 85 PHE A N 1
ATOM 629 C CA . PHE A 1 85 ? 0.940 -2.561 -16.894 1.00 89.38 85 PHE A CA 1
ATOM 630 C C . PHE A 1 85 ? 1.049 -1.568 -18.058 1.00 89.38 85 PHE A C 1
ATOM 632 O O . PHE A 1 85 ? 1.909 -1.705 -18.926 1.00 89.38 85 PHE A O 1
ATOM 639 N N . ILE A 1 86 ? 0.213 -0.524 -18.050 1.00 88.56 86 ILE A N 1
ATOM 640 C CA . ILE A 1 86 ? 0.231 0.516 -19.089 1.00 88.56 86 ILE A CA 1
ATOM 641 C C . ILE A 1 86 ? 1.559 1.286 -19.051 1.00 88.56 86 ILE A C 1
ATOM 643 O O . ILE A 1 86 ? 2.134 1.592 -20.098 1.00 88.56 86 ILE A O 1
ATOM 647 N N . ARG A 1 87 ? 2.068 1.582 -17.848 1.00 88.81 87 ARG A N 1
ATOM 648 C CA . ARG A 1 87 ? 3.325 2.324 -17.673 1.00 88.81 87 ARG A CA 1
ATOM 649 C C . ARG A 1 87 ? 4.552 1.524 -18.085 1.00 88.81 87 ARG A C 1
ATOM 651 O O . ARG A 1 87 ? 5.457 2.105 -18.676 1.00 88.81 87 ARG A O 1
ATOM 658 N N . GLU A 1 88 ? 4.595 0.227 -17.801 1.00 87.19 88 GLU A N 1
ATOM 659 C CA . GLU A 1 88 ? 5.704 -0.642 -18.201 1.00 87.19 88 GLU A CA 1
ATOM 660 C C . GLU A 1 88 ? 5.761 -0.771 -19.729 1.00 87.19 88 GLU A C 1
ATOM 662 O O . GLU A 1 88 ? 6.809 -0.526 -20.336 1.00 87.19 88 GLU A O 1
ATOM 667 N N . LEU A 1 89 ? 4.601 -1.015 -20.350 1.00 85.00 89 LEU A N 1
ATOM 668 C CA . LEU A 1 89 ? 4.483 -1.187 -21.795 1.00 85.00 89 LEU A CA 1
ATOM 669 C C . LEU A 1 89 ? 4.878 0.079 -22.569 1.00 85.00 89 LEU A C 1
ATOM 671 O O . LEU A 1 89 ? 5.622 0.001 -23.542 1.00 85.00 89 LEU A O 1
ATOM 675 N N . LEU A 1 90 ? 4.397 1.250 -22.144 1.00 82.69 90 LEU A N 1
ATOM 676 C CA . LEU A 1 90 ? 4.647 2.514 -22.848 1.00 82.69 90 LEU A CA 1
ATOM 677 C C . LEU A 1 90 ? 5.976 3.177 -22.447 1.00 82.69 90 LEU A C 1
ATOM 679 O O . LEU A 1 90 ? 6.577 3.889 -23.253 1.00 82.69 90 LEU A O 1
ATOM 683 N N . GLY A 1 91 ? 6.439 2.959 -21.214 1.00 80.88 91 GLY A N 1
ATOM 684 C CA . GLY A 1 91 ? 7.678 3.538 -20.697 1.00 80.88 91 GLY A CA 1
ATOM 685 C C . GLY A 1 91 ? 8.929 2.794 -21.152 1.00 80.88 91 GLY A C 1
ATOM 686 O O . GLY A 1 91 ? 9.883 3.440 -21.578 1.00 80.88 91 GLY A O 1
ATOM 687 N N . PHE A 1 92 ? 8.923 1.460 -21.080 1.00 73.62 92 PHE A N 1
ATOM 688 C CA . PHE A 1 92 ? 10.109 0.627 -21.320 1.00 73.62 92 PHE A CA 1
ATOM 689 C C . PHE A 1 92 ? 9.966 -0.339 -22.505 1.00 73.62 92 PHE A C 1
ATOM 691 O O . PHE A 1 92 ? 10.938 -1.002 -22.866 1.00 73.62 92 PHE A O 1
ATOM 698 N N . GLY A 1 93 ? 8.770 -0.458 -23.099 1.00 75.00 93 GLY A N 1
ATOM 699 C CA . GLY A 1 93 ? 8.503 -1.434 -24.164 1.00 75.00 93 GLY A CA 1
ATOM 700 C C . GLY A 1 93 ? 8.548 -2.892 -23.686 1.00 75.00 93 GLY A C 1
ATOM 701 O O . GLY A 1 93 ? 8.589 -3.818 -24.505 1.00 75.00 93 GLY A O 1
ATOM 702 N N . THR A 1 94 ? 8.567 -3.100 -22.366 1.00 77.12 94 THR A N 1
ATOM 703 C CA . THR A 1 94 ? 8.639 -4.409 -21.717 1.00 77.12 94 THR A CA 1
ATOM 704 C C . THR A 1 94 ? 7.334 -4.754 -21.022 1.00 77.12 94 THR A C 1
ATOM 706 O O . THR A 1 94 ? 6.541 -3.884 -20.667 1.00 77.12 94 THR A O 1
ATOM 709 N N . LEU A 1 95 ? 7.125 -6.048 -20.822 1.00 78.31 95 LEU A N 1
ATOM 710 C CA . LEU A 1 95 ? 6.019 -6.592 -20.058 1.00 78.31 95 LEU A CA 1
ATOM 711 C C . LEU A 1 95 ? 6.562 -7.687 -19.145 1.00 78.31 95 LEU A C 1
ATOM 713 O O . LEU A 1 95 ? 7.108 -8.673 -19.647 1.00 78.31 95 LEU A O 1
ATOM 717 N N . PHE A 1 96 ? 6.460 -7.511 -17.827 1.00 76.94 96 PHE A N 1
ATOM 718 C CA . PHE A 1 96 ? 7.074 -8.415 -16.847 1.00 76.94 96 PHE A CA 1
ATOM 719 C C . PHE A 1 96 ? 8.560 -8.701 -17.148 1.00 76.94 96 PHE A C 1
ATOM 721 O O . PHE A 1 96 ? 9.045 -9.821 -16.978 1.00 76.94 96 PHE A O 1
ATOM 728 N N . GLY A 1 97 ? 9.283 -7.691 -17.646 1.00 70.69 97 GLY A N 1
ATOM 729 C CA . GLY A 1 97 ? 10.697 -7.810 -18.028 1.00 70.69 97 GLY A CA 1
ATOM 730 C C . GLY A 1 97 ? 10.982 -8.469 -19.388 1.00 70.69 97 GLY A C 1
ATOM 731 O O . GLY A 1 97 ? 12.142 -8.522 -19.795 1.00 70.69 97 GLY A O 1
ATOM 732 N N . VAL A 1 98 ? 9.965 -8.916 -20.132 1.00 76.75 98 VAL A N 1
ATOM 733 C CA . VAL A 1 98 ? 10.119 -9.406 -21.513 1.00 76.75 98 VAL A CA 1
ATOM 734 C C . VAL A 1 98 ? 9.929 -8.245 -22.487 1.00 76.75 98 VAL A C 1
ATOM 736 O O . VAL A 1 98 ? 8.931 -7.532 -22.411 1.00 76.75 98 VAL A O 1
ATOM 739 N N . ARG A 1 99 ? 10.868 -8.030 -23.418 1.00 71.19 99 ARG A N 1
ATOM 740 C CA . ARG A 1 99 ? 10.720 -7.015 -24.478 1.00 71.19 99 ARG A CA 1
ATOM 741 C C . ARG A 1 99 ? 9.661 -7.469 -25.480 1.00 71.19 99 ARG A C 1
ATOM 743 O O . ARG A 1 99 ? 9.874 -8.442 -26.196 1.00 71.19 99 ARG A O 1
ATOM 750 N N . VAL A 1 100 ? 8.533 -6.763 -25.512 1.00 71.88 100 VAL A N 1
ATOM 751 C CA . VAL A 1 100 ? 7.416 -7.040 -26.433 1.00 71.88 100 VAL A CA 1
ATOM 752 C C . VAL A 1 100 ? 7.456 -6.093 -27.634 1.00 71.88 100 VAL A C 1
ATOM 754 O O . VAL A 1 100 ? 7.084 -6.481 -28.738 1.00 71.88 100 VAL A O 1
ATOM 757 N N . MET A 1 101 ? 7.941 -4.863 -27.446 1.00 64.31 101 MET A N 1
ATOM 758 C CA . MET A 1 101 ? 8.109 -3.895 -28.531 1.00 64.31 101 MET A CA 1
ATOM 759 C C . MET A 1 101 ? 9.511 -4.021 -29.153 1.00 64.31 101 MET A C 1
ATOM 761 O O . MET A 1 101 ? 10.498 -4.198 -28.439 1.00 64.31 101 MET A O 1
ATOM 765 N N . GLY A 1 102 ? 9.594 -3.968 -30.489 1.00 63.88 102 GLY A N 1
ATOM 766 C CA . GLY A 1 102 ? 10.849 -4.117 -31.241 1.00 63.88 102 GLY A CA 1
ATOM 767 C C . GLY A 1 102 ? 11.867 -2.998 -30.978 1.00 63.88 102 GLY A C 1
ATOM 768 O O . GLY A 1 102 ? 11.534 -1.963 -30.405 1.00 63.88 102 GLY A O 1
ATOM 769 N N . GLU A 1 103 ? 13.109 -3.180 -31.446 1.00 62.78 103 GLU A N 1
ATOM 770 C CA . GLU A 1 103 ? 14.255 -2.280 -31.181 1.00 62.78 103 GLU A CA 1
ATOM 771 C C . GLU A 1 103 ? 14.062 -0.808 -31.608 1.00 62.78 103 GLU A C 1
ATOM 773 O O . GLU A 1 103 ? 14.847 0.050 -31.215 1.00 62.78 103 GLU A O 1
ATOM 778 N N . GLY A 1 104 ? 13.016 -0.493 -32.381 1.00 66.25 104 GLY A N 1
ATOM 779 C CA . GLY A 1 104 ? 12.672 0.865 -32.815 1.00 66.25 104 GLY A CA 1
ATOM 780 C C . GLY A 1 104 ? 11.722 1.642 -31.892 1.00 66.25 104 GLY A C 1
ATOM 781 O O . GLY A 1 104 ? 11.341 2.759 -32.242 1.00 66.25 104 GLY A O 1
ATOM 782 N N . TRP A 1 105 ? 11.290 1.087 -30.752 1.00 70.50 105 TRP A N 1
ATOM 783 C CA . TRP A 1 105 ? 10.389 1.802 -29.841 1.00 70.50 105 TRP A CA 1
ATOM 784 C C . TRP A 1 105 ? 11.131 2.874 -29.036 1.00 70.50 105 TRP A C 1
ATOM 786 O O . TRP A 1 105 ? 12.060 2.590 -28.280 1.00 70.50 105 TRP A O 1
ATOM 796 N N . ILE A 1 106 ? 10.694 4.126 -29.175 1.00 69.38 106 ILE A N 1
ATOM 797 C CA . ILE A 1 106 ? 11.225 5.243 -28.395 1.00 69.38 106 ILE A CA 1
ATOM 798 C C . ILE A 1 106 ? 10.556 5.212 -27.024 1.00 69.38 106 ILE A C 1
ATOM 800 O O . ILE A 1 106 ? 9.374 5.523 -26.889 1.00 69.38 106 ILE A O 1
ATOM 804 N N . ASN A 1 107 ? 11.332 4.869 -26.001 1.00 74.62 107 ASN A N 1
ATOM 805 C CA . ASN A 1 107 ? 10.880 4.881 -24.615 1.00 74.62 107 ASN A CA 1
ATOM 806 C C . ASN A 1 107 ? 10.368 6.270 -24.215 1.00 74.62 107 ASN A C 1
ATOM 808 O O . ASN A 1 107 ? 11.108 7.261 -24.221 1.00 74.62 107 ASN A O 1
ATOM 812 N N . TRP A 1 108 ? 9.088 6.352 -23.851 1.00 77.31 108 TRP A N 1
ATOM 813 C CA . TRP A 1 108 ? 8.475 7.600 -23.414 1.00 77.31 108 TRP A CA 1
ATOM 814 C C . TRP A 1 108 ? 8.864 7.898 -21.967 1.00 77.31 108 TRP A C 1
ATOM 816 O O . TRP A 1 108 ? 8.215 7.454 -21.022 1.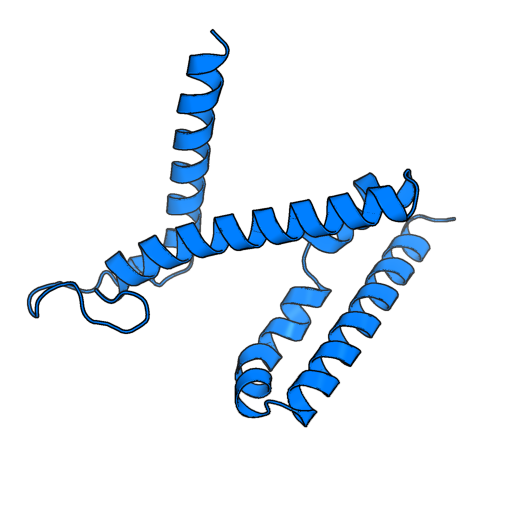00 77.31 108 TRP A O 1
ATOM 826 N N . SER A 1 109 ? 9.901 8.718 -21.789 1.00 77.50 109 SER A N 1
ATOM 827 C CA . SER A 1 109 ? 10.400 9.133 -20.465 1.00 77.50 109 SER A CA 1
ATOM 828 C C . SER A 1 109 ? 9.310 9.774 -19.582 1.00 77.50 109 SER A C 1
ATOM 830 O O . SER A 1 109 ? 9.282 9.594 -18.364 1.00 77.50 109 SER A O 1
ATOM 832 N N . ILE A 1 110 ? 8.321 10.433 -20.201 1.00 81.75 110 ILE A N 1
ATOM 833 C CA . ILE A 1 110 ? 7.181 11.035 -19.496 1.00 81.75 110 ILE A CA 1
ATOM 834 C C . ILE A 1 110 ? 6.267 9.997 -18.823 1.00 81.75 110 ILE A C 1
ATOM 836 O O . ILE A 1 110 ? 5.621 10.304 -17.822 1.00 81.75 110 ILE A O 1
ATOM 840 N N . MET A 1 111 ? 6.245 8.760 -19.332 1.00 83.12 111 MET A N 1
ATOM 841 C CA . MET A 1 111 ? 5.431 7.655 -18.818 1.00 83.12 111 MET A CA 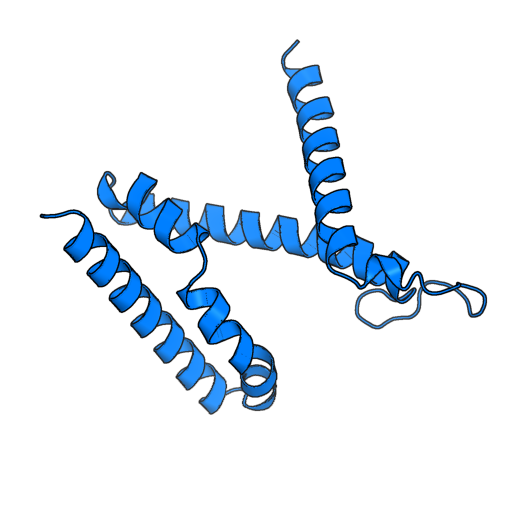1
ATOM 842 C C . MET A 1 111 ? 6.019 7.019 -17.547 1.00 83.12 111 MET A C 1
ATOM 844 O O . MET A 1 111 ? 5.318 6.391 -16.750 1.00 83.12 111 MET A O 1
ATOM 848 N N . VAL A 1 112 ? 7.319 7.205 -17.317 1.00 83.44 112 VAL A N 1
ATOM 849 C CA . VAL A 1 112 ? 7.996 6.704 -16.114 1.00 83.44 112 VAL A CA 1
ATOM 850 C C . VAL A 1 112 ? 7.827 7.681 -14.949 1.00 83.44 112 VAL A C 1
ATOM 852 O O . VAL A 1 112 ? 7.762 7.263 -13.795 1.00 83.44 112 VAL A O 1
ATOM 855 N N . MET A 1 113 ? 7.666 8.975 -15.223 1.00 88.81 113 MET A N 1
ATOM 856 C CA . MET A 1 113 ? 7.500 9.997 -14.188 1.00 88.81 113 MET A CA 1
ATOM 857 C C . MET A 1 113 ? 6.090 10.008 -13.563 1.00 88.81 113 MET A C 1
ATOM 859 O O . MET A 1 113 ? 5.120 9.525 -14.147 1.00 88.81 113 MET A O 1
ATOM 863 N N . ALA A 1 114 ? 5.968 10.630 -12.382 1.00 88.44 114 ALA A N 1
ATOM 864 C CA . ALA A 1 114 ? 4.715 10.816 -11.639 1.00 88.44 114 ALA A CA 1
ATOM 865 C C . ALA A 1 114 ? 3.499 11.358 -12.437 1.00 88.44 114 ALA A C 1
ATOM 867 O O . ALA A 1 114 ? 2.407 10.831 -12.219 1.00 88.44 114 ALA A O 1
ATOM 868 N N . PRO A 1 115 ? 3.611 12.349 -13.355 1.00 90.25 115 PRO A N 1
ATOM 869 C CA . PRO A 1 115 ? 2.454 12.885 -14.085 1.00 90.25 115 PRO A CA 1
ATOM 870 C C . PRO A 1 115 ? 1.670 11.830 -14.875 1.00 90.25 115 PRO A C 1
ATOM 872 O O . PRO A 1 115 ? 0.449 11.918 -14.966 1.00 90.25 115 PRO A O 1
ATOM 875 N N . SER A 1 116 ? 2.338 10.800 -15.399 1.00 90.12 116 SER A N 1
ATOM 876 C CA . SER A 1 116 ? 1.680 9.727 -16.155 1.00 90.12 116 SER A CA 1
ATOM 877 C C . SER A 1 116 ? 0.633 8.963 -15.343 1.00 90.12 116 SER A C 1
ATOM 879 O O . SER A 1 116 ? -0.441 8.651 -15.855 1.00 90.12 116 SER A O 1
ATOM 881 N N . ALA A 1 117 ? 0.909 8.708 -14.060 1.00 89.25 117 ALA A N 1
ATOM 882 C CA . ALA A 1 117 ? 0.015 7.959 -13.189 1.00 89.25 117 ALA A CA 1
ATOM 883 C C . ALA A 1 117 ? -1.318 8.695 -12.991 1.00 89.25 117 ALA A C 1
ATOM 885 O O . ALA A 1 117 ? -2.370 8.058 -12.992 1.00 89.25 117 ALA A O 1
ATOM 886 N N . PHE A 1 118 ? -1.289 10.030 -12.901 1.00 91.38 118 PHE A N 1
ATOM 887 C CA . PHE A 1 118 ? -2.498 10.848 -12.794 1.00 91.38 118 PHE A CA 1
ATOM 888 C C . PHE A 1 118 ? -3.348 10.793 -14.067 1.00 91.38 118 PHE A C 1
ATOM 890 O O . PHE A 1 118 ? -4.564 10.637 -13.971 1.00 91.38 118 PHE A O 1
ATOM 897 N N . PHE A 1 119 ? -2.730 10.864 -15.251 1.00 91.50 119 PHE A N 1
ATOM 898 C CA . PHE A 1 119 ? -3.461 10.766 -16.519 1.00 91.50 119 PHE A CA 1
ATOM 899 C C . PHE A 1 119 ? -4.098 9.389 -16.716 1.00 91.50 119 PHE A C 1
ATOM 901 O O . PHE A 1 119 ? -5.267 9.306 -17.090 1.00 91.50 119 PHE A O 1
ATOM 908 N N . ILE A 1 120 ? -3.366 8.310 -16.424 1.00 91.56 120 ILE A N 1
ATOM 909 C CA . ILE A 1 120 ? -3.894 6.944 -16.553 1.00 91.56 120 ILE A CA 1
ATOM 910 C C . ILE A 1 120 ? -5.043 6.722 -15.569 1.00 91.56 120 ILE A C 1
ATOM 912 O O . ILE A 1 120 ? -6.078 6.180 -15.951 1.00 91.56 120 ILE A O 1
ATOM 916 N N . LEU A 1 121 ? -4.896 7.175 -14.322 1.00 92.44 121 LEU A N 1
ATOM 917 C CA . LEU A 1 121 ? -5.955 7.075 -13.322 1.00 92.44 121 LEU A CA 1
ATOM 918 C C . LEU A 1 121 ? -7.194 7.886 -13.738 1.00 92.44 121 LEU A C 1
ATOM 920 O O . LEU A 1 121 ? -8.311 7.384 -13.629 1.00 92.44 121 LEU A O 1
ATOM 924 N N . ALA A 1 122 ? -7.020 9.095 -14.281 1.00 91.81 122 ALA A N 1
ATOM 925 C CA . ALA A 1 122 ? -8.127 9.907 -14.787 1.00 91.81 122 ALA A CA 1
ATOM 926 C C . ALA A 1 122 ? -8.867 9.225 -15.953 1.00 91.81 122 ALA A C 1
ATOM 928 O O . ALA A 1 122 ? -10.097 9.158 -15.944 1.00 91.81 122 ALA A O 1
ATOM 929 N N . LEU A 1 123 ? -8.133 8.668 -16.922 1.00 92.25 123 LEU A N 1
ATOM 930 C CA . LEU A 1 123 ? -8.713 7.915 -18.039 1.00 92.25 123 LEU A CA 1
ATOM 931 C C . LEU A 1 123 ? -9.428 6.647 -17.567 1.00 92.25 123 LEU A C 1
ATOM 933 O O . LEU A 1 123 ? -10.493 6.319 -18.084 1.00 92.25 123 LEU A O 1
ATOM 937 N N . MET A 1 124 ? -8.879 5.958 -16.566 1.00 90.62 124 MET A N 1
ATOM 938 C CA . MET A 1 124 ? -9.498 4.776 -15.971 1.00 90.62 124 MET A CA 1
ATOM 939 C C . MET A 1 124 ? -10.832 5.122 -15.305 1.00 90.62 124 MET A C 1
ATOM 941 O O . MET A 1 124 ? -11.836 4.467 -15.578 1.00 90.62 124 MET A O 1
ATOM 945 N N . ILE A 1 125 ? -10.868 6.176 -14.484 1.00 91.25 125 ILE A N 1
ATOM 946 C CA . ILE A 1 125 ? -12.111 6.649 -13.857 1.00 91.25 125 ILE A CA 1
ATOM 947 C C . ILE A 1 125 ? -13.121 7.067 -14.928 1.00 91.25 125 ILE A C 1
ATOM 949 O O . ILE A 1 125 ? -14.296 6.721 -14.826 1.00 91.25 125 ILE A O 1
ATOM 953 N N . TRP A 1 126 ? -12.680 7.779 -15.968 1.00 92.75 126 TRP A N 1
ATOM 954 C CA . TRP A 1 126 ? -13.548 8.176 -17.074 1.00 92.75 126 TRP A CA 1
ATOM 955 C C . TRP A 1 126 ? -14.138 6.970 -17.815 1.00 92.75 126 TRP A C 1
ATOM 957 O O . TRP A 1 126 ? -15.344 6.947 -18.062 1.00 92.75 126 TRP A O 1
ATOM 967 N N . ALA A 1 127 ? -13.329 5.955 -18.123 1.00 90.06 127 ALA A N 1
ATOM 968 C CA . ALA A 1 127 ? -13.795 4.736 -18.772 1.00 90.06 127 ALA A CA 1
ATOM 969 C C . ALA A 1 127 ? -14.822 4.005 -17.897 1.00 90.06 127 ALA A C 1
ATOM 971 O O . ALA A 1 127 ? -15.930 3.740 -18.359 1.00 90.06 127 ALA A O 1
ATOM 972 N N . ILE A 1 128 ? -14.498 3.756 -16.622 1.00 89.19 128 ILE A N 1
ATOM 973 C CA . ILE A 1 128 ? -15.397 3.072 -15.680 1.00 89.19 128 ILE A CA 1
ATOM 974 C C . ILE A 1 128 ? -16.713 3.837 -15.545 1.00 89.19 128 ILE A C 1
ATOM 976 O O . ILE A 1 128 ? -17.777 3.245 -15.704 1.00 89.19 128 ILE A O 1
ATOM 980 N N . ASN A 1 129 ? -16.656 5.152 -15.321 1.00 89.31 129 ASN A N 1
ATOM 981 C CA . ASN A 1 129 ? -17.860 5.967 -15.209 1.00 89.31 129 ASN A CA 1
ATOM 982 C C . ASN A 1 129 ? -18.666 5.958 -16.507 1.00 89.31 129 ASN A C 1
ATOM 984 O O . ASN A 1 129 ? -19.882 5.864 -16.449 1.00 89.31 129 ASN A O 1
ATOM 988 N N . THR A 1 130 ? -18.026 6.008 -17.675 1.00 90.56 130 THR A N 1
ATOM 989 C CA . THR A 1 130 ? -18.750 5.980 -18.954 1.00 90.56 130 THR A CA 1
ATOM 990 C C . THR A 1 130 ? -19.469 4.652 -19.163 1.00 90.56 130 THR A C 1
ATOM 992 O O . THR A 1 130 ? -20.617 4.662 -19.590 1.00 90.56 130 THR A O 1
ATOM 995 N N . TYR A 1 131 ? -18.845 3.516 -18.843 1.00 86.38 131 TYR A N 1
ATOM 996 C CA . TYR A 1 131 ? -19.516 2.215 -18.927 1.00 86.38 131 TYR A CA 1
ATOM 997 C C . TYR A 1 131 ? -20.639 2.088 -17.888 1.00 86.38 131 TYR A C 1
ATOM 999 O O . TYR A 1 131 ? -21.762 1.745 -18.247 1.00 86.38 131 TYR A O 1
ATOM 1007 N N . TYR A 1 132 ? -20.380 2.456 -16.632 1.00 83.25 132 TYR A N 1
ATOM 1008 C CA . TYR A 1 132 ? -21.346 2.306 -15.541 1.00 83.25 132 TYR A CA 1
ATOM 1009 C C . TYR A 1 132 ? -22.560 3.244 -15.680 1.00 83.25 132 TYR A C 1
ATOM 1011 O O . TYR A 1 132 ? -23.701 2.829 -15.502 1.00 83.25 132 TYR A O 1
ATOM 1019 N N . TYR A 1 133 ? -22.347 4.509 -16.058 1.00 69.75 133 TYR A N 1
ATOM 1020 C CA . TYR A 1 133 ? -23.430 5.488 -16.250 1.00 69.75 133 TYR A CA 1
ATOM 1021 C C . TYR A 1 133 ? -24.219 5.262 -17.548 1.00 69.75 133 TYR A C 1
ATOM 1023 O O . TYR A 1 133 ? -25.324 5.783 -17.694 1.00 69.75 133 TYR A O 1
ATOM 1031 N N . LYS A 1 134 ? -23.660 4.496 -18.494 1.00 60.81 134 LYS A N 1
ATOM 1032 C CA . LYS A 1 134 ? -24.348 4.071 -19.717 1.00 60.81 134 LYS A CA 1
ATOM 1033 C C . LYS A 1 134 ? -25.230 2.840 -19.491 1.00 60.81 134 LYS A C 1
ATOM 1035 O O . LYS A 1 134 ? -26.199 2.694 -20.217 1.00 60.81 134 LYS A O 1
ATOM 1040 N N . GLU A 1 135 ? -24.929 1.999 -18.499 1.00 57.28 135 GLU A N 1
ATOM 1041 C CA . GLU A 1 135 ? -25.818 0.905 -18.066 1.00 57.28 135 GLU A CA 1
ATOM 1042 C C . GLU A 1 135 ? -26.925 1.371 -17.106 1.00 57.28 135 GLU A C 1
ATOM 1044 O O . GLU A 1 135 ? -27.978 0.746 -17.028 1.00 57.28 135 GLU A O 1
ATOM 1049 N N . ALA A 1 136 ? -26.718 2.480 -16.389 1.00 56.66 136 ALA A N 1
ATOM 1050 C CA . ALA A 1 136 ? -27.700 3.044 -15.456 1.00 56.66 136 ALA A CA 1
ATOM 1051 C C . ALA A 1 136 ? -28.825 3.868 -16.124 1.00 56.66 136 ALA A C 1
ATOM 1053 O O . ALA A 1 136 ? -29.674 4.417 -15.417 1.00 56.66 136 ALA A O 1
ATOM 1054 N N . LYS A 1 137 ? -28.823 3.995 -17.456 1.00 45.69 137 LYS A N 1
ATOM 1055 C CA . LYS A 1 137 ? -29.794 4.766 -18.242 1.00 45.69 137 LYS A CA 1
ATOM 1056 C C . LYS A 1 137 ? -30.432 3.891 -19.310 1.00 45.69 137 LYS A C 1
ATOM 1058 O O . LYS A 1 137 ? -31.656 4.043 -19.507 1.00 45.69 137 LYS A O 1
#

Nearest PDB structures (foldseek):
  8acy-assembly1_D  TM=9.219E-01  e=2.191E-09  Vibrio cholerae
  7zc6-assembly1_E  TM=8.895E-01  e=6.404E-05  Clostridium tetanomorphum
  8rbm-assembly1_E  TM=8.345E-01  e=4.565E-04  Azotobacter vinelandii DJ

pLDDT: mean 86.54, std 9.45, range [45.69, 96.0]

Solvent-accessible surface area (backbone atoms only — not comparable to full-atom values): 7718 Å² total; per-residue (Å²): 130,63,69,70,62,52,54,53,50,51,48,48,55,50,37,55,54,54,51,54,52,50,54,52,33,50,73,78,38,51,72,59,34,64,70,43,53,75,49,54,59,56,58,58,68,34,66,65,62,58,48,45,44,63,72,44,43,71,79,49,55,72,70,61,35,50,56,48,52,51,52,53,49,52,52,52,51,52,54,52,48,55,52,46,52,55,30,37,39,55,22,68,30,23,55,99,85,42,76,76,54,62,95,83,64,77,58,35,67,64,42,70,40,74,71,35,57,56,54,52,51,51,51,49,52,50,50,52,50,53,55,53,60,60,72,75,106

Mean predicted aligned error: 6.98 Å

Foldseek 3Di:
DDPVVVLVVQLVVQLVVLVVVLVVCCVPPVPVSVVCVVVSVVRSPPPLSSVLCVPPVVPDDPVVSVVVVVVSVVVVVVLVVVLVQVLCCQQPCDGPNHNPDDPPRDHDPVSPDPVVSVVVVVVVVVVVCVVVVVVVD

Sequence (137 aa):
TPRSVRMMAQTLIIGAYVIIVDILLKAWLPDVSKQLGPYVGLIITNCILMGRAEAFAAQNKPLDSMIDGIGAGVGYTLVLLVISFIRELLGFGTLFGVRVMGEGWINWSIMVMAPSAFFILALMIWAINTYYYKEAK